Protein AF-A0AAJ6T5H9-F1 (afdb_monomer_lite)

Foldseek 3Di:
DDDPPPPPDDPDPPQQAAAQEEQCVPPPVVCVVVSVVVQVVVVVVCVVVVHDHHYHHYHDLCVLPDDPDPPPADQPQQDDDWDDDPRDTHSHVVVVSVVSVCVVCVVVVNNVDDDDDPDDAAACDDDDPCNHVVNHDPDDDPD

Structure (mmCIF, N/CA/C/O backbone):
data_AF-A0AAJ6T5H9-F1
#
_entry.id   AF-A0AAJ6T5H9-F1
#
loop_
_atom_site.group_PDB
_atom_site.id
_atom_site.type_symbol
_atom_site.label_atom_id
_atom_site.label_alt_id
_atom_site.label_comp_id
_atom_site.label_asym_id
_atom_site.label_entity_id
_atom_site.label_seq_id
_atom_site.pdbx_PDB_ins_code
_atom_site.Cartn_x
_atom_site.Cartn_y
_atom_site.Cartn_z
_atom_site.occupancy
_atom_site.B_iso_or_equiv
_atom_site.auth_seq_id
_atom_site.auth_comp_id
_atom_site.auth_asym_id
_atom_site.auth_atom_id
_atom_site.pdbx_PDB_model_num
ATOM 1 N N . MET A 1 1 ? -13.089 29.901 24.666 1.00 33.22 1 MET A N 1
ATOM 2 C CA . MET A 1 1 ? -13.046 30.346 23.256 1.00 33.22 1 MET A CA 1
ATOM 3 C C . MET A 1 1 ? -12.923 29.089 22.400 1.00 33.22 1 MET A C 1
ATOM 5 O O . MET A 1 1 ? -11.849 28.514 22.325 1.00 33.22 1 MET A O 1
ATOM 9 N N . GLY A 1 2 ? -14.057 28.545 21.948 1.00 36.97 2 GLY A N 1
ATOM 10 C CA . GLY A 1 2 ? -14.129 27.210 21.343 1.00 36.97 2 GLY A CA 1
ATOM 11 C C . GLY A 1 2 ? -13.710 27.229 19.876 1.00 36.97 2 GLY A C 1
ATOM 12 O O . GLY A 1 2 ? -14.267 27.996 19.092 1.00 36.97 2 GLY A O 1
ATOM 13 N N . GLN A 1 3 ? -12.742 26.391 19.505 1.00 36.59 3 GLN A N 1
ATOM 14 C CA . GLN A 1 3 ? -12.395 26.175 18.105 1.00 36.59 3 GLN A CA 1
ATOM 15 C C . GLN A 1 3 ? -13.557 25.465 17.408 1.00 36.59 3 GLN A C 1
ATOM 17 O O . GLN A 1 3 ? -13.854 24.302 17.682 1.00 36.59 3 GLN A O 1
ATOM 22 N N . LYS A 1 4 ? -14.222 26.173 16.494 1.00 38.84 4 LYS A N 1
ATOM 23 C CA . LYS A 1 4 ? -15.115 25.548 15.525 1.00 38.84 4 LYS A CA 1
ATOM 24 C C . LYS A 1 4 ? -14.236 24.769 14.548 1.00 38.84 4 LYS A C 1
ATOM 26 O O . LYS A 1 4 ? -13.641 25.361 13.653 1.00 38.84 4 LYS A O 1
ATOM 31 N N . LYS A 1 5 ? -14.116 23.454 14.749 1.00 42.56 5 LYS A N 1
ATOM 32 C CA . LYS A 1 5 ? -13.585 22.555 13.720 1.00 42.56 5 LYS A CA 1
ATOM 33 C C . LYS A 1 5 ? -14.547 22.624 12.537 1.00 42.56 5 LYS A C 1
ATOM 35 O O . LYS A 1 5 ? -15.715 22.266 12.668 1.00 42.56 5 LYS A O 1
ATOM 40 N N . CYS A 1 6 ? -14.074 23.165 11.421 1.00 33.84 6 CYS A N 1
ATOM 41 C CA . CYS A 1 6 ? -14.820 23.170 10.175 1.00 33.84 6 CYS A CA 1
ATOM 42 C C . CYS A 1 6 ? -14.812 21.729 9.650 1.00 33.84 6 CYS A C 1
ATOM 44 O O . CYS A 1 6 ? -13.820 21.280 9.084 1.00 33.84 6 CYS A O 1
ATOM 46 N N . PHE A 1 7 ? -15.872 20.968 9.921 1.00 40.22 7 PHE A N 1
ATOM 47 C CA . PHE A 1 7 ? -16.083 19.687 9.258 1.00 40.22 7 PHE A CA 1
ATOM 48 C C . PHE A 1 7 ? -16.602 19.997 7.854 1.00 40.22 7 PHE A C 1
ATOM 50 O O . PHE A 1 7 ? -17.757 20.390 7.697 1.00 40.22 7 PHE A O 1
ATOM 57 N N . MET A 1 8 ? -15.751 19.865 6.834 1.00 44.19 8 MET A N 1
ATOM 58 C CA . MET A 1 8 ? -16.256 19.754 5.467 1.00 44.19 8 MET A CA 1
ATOM 59 C C . MET A 1 8 ? -16.955 18.401 5.354 1.00 44.19 8 MET A C 1
ATOM 61 O O . MET A 1 8 ? -16.313 17.354 5.316 1.00 44.19 8 MET A O 1
ATOM 65 N N . VAL A 1 9 ? -18.285 18.425 5.364 1.00 48.22 9 VAL A N 1
ATOM 66 C CA . VAL A 1 9 ? -19.105 17.250 5.078 1.00 48.22 9 VAL A CA 1
ATOM 67 C C . VAL A 1 9 ? -19.203 17.147 3.561 1.00 48.22 9 VAL A C 1
ATOM 69 O O . VAL A 1 9 ? -20.009 17.835 2.939 1.00 48.22 9 VAL A O 1
ATOM 72 N N . TYR A 1 10 ? -18.357 16.318 2.952 1.00 52.84 10 TYR A N 1
ATOM 73 C CA . TYR A 1 10 ? -18.530 15.949 1.552 1.00 52.84 10 TYR A CA 1
ATOM 74 C C . TYR A 1 10 ? -19.767 15.055 1.444 1.00 52.84 10 TYR A C 1
ATOM 76 O O . TYR A 1 10 ? -19.807 13.945 1.973 1.00 52.84 10 TYR A O 1
ATOM 84 N N . THR A 1 11 ? -20.810 15.544 0.781 1.00 52.16 11 THR A N 1
ATOM 85 C CA . THR A 1 11 ? -21.988 14.741 0.459 1.00 52.16 11 THR A CA 1
ATOM 86 C C . THR A 1 11 ? -21.641 13.749 -0.650 1.00 52.16 11 THR A C 1
ATOM 88 O O . THR A 1 11 ? -21.481 14.133 -1.805 1.00 52.16 11 THR A O 1
ATOM 91 N N . SER A 1 12 ? -21.543 12.471 -0.277 1.00 49.03 12 SER A N 1
ATOM 92 C CA . SER A 1 12 ? -21.880 11.301 -1.103 1.00 49.03 12 SER A CA 1
ATOM 93 C C . SER A 1 12 ? -21.297 11.245 -2.528 1.00 49.03 12 SER A C 1
ATOM 95 O O . SER A 1 12 ? -21.989 10.861 -3.471 1.00 49.03 12 SER A O 1
ATOM 97 N N . HIS A 1 13 ? -20.009 11.525 -2.693 1.00 58.19 13 HIS A N 1
ATOM 98 C CA . HIS A 1 13 ? -19.247 10.770 -3.692 1.00 58.19 13 HIS A CA 1
ATOM 99 C C . HIS A 1 13 ? -18.678 9.562 -2.943 1.00 58.19 13 HIS A C 1
ATOM 101 O O . HIS A 1 13 ? -18.248 9.719 -1.801 1.00 58.19 13 HIS A O 1
ATOM 107 N N . GLN A 1 14 ? -18.800 8.355 -3.502 1.00 72.06 14 GLN A N 1
ATOM 108 C CA . GLN A 1 14 ? -18.416 7.100 -2.844 1.00 72.06 14 GLN A CA 1
ATOM 109 C C . GLN A 1 14 ? -16.949 7.159 -2.394 1.00 72.06 14 GLN A C 1
ATOM 111 O O . GLN A 1 14 ? -16.040 6.919 -3.184 1.00 72.06 14 GLN A O 1
ATOM 116 N N . LEU A 1 15 ? -16.718 7.505 -1.127 1.00 76.38 15 LEU A N 1
ATOM 117 C CA . LEU A 1 15 ? -15.386 7.500 -0.536 1.00 76.38 15 LEU A CA 1
ATOM 118 C C . LEU A 1 15 ? -14.875 6.057 -0.521 1.00 76.38 15 LEU A C 1
ATOM 120 O O . LEU A 1 15 ? -15.533 5.178 0.037 1.00 76.38 15 LEU A O 1
ATOM 124 N N . ARG A 1 16 ? -13.719 5.824 -1.150 1.00 85.25 16 ARG A N 1
ATOM 125 C CA . ARG A 1 16 ? -13.111 4.491 -1.275 1.00 85.25 16 ARG A CA 1
ATOM 126 C C . ARG A 1 16 ? -12.113 4.197 -0.157 1.00 85.25 16 ARG A C 1
ATOM 128 O O . ARG A 1 16 ? -12.138 3.103 0.390 1.00 85.25 16 ARG A O 1
ATOM 135 N N . CYS A 1 17 ? -11.288 5.172 0.201 1.00 88.81 17 CYS A N 1
ATOM 136 C CA . CYS A 1 17 ? -10.350 5.119 1.318 1.00 88.81 17 CYS A CA 1
ATOM 137 C C . CYS A 1 17 ? -10.102 6.538 1.849 1.00 88.81 17 CYS A C 1
ATOM 139 O O . CYS A 1 17 ? -10.444 7.530 1.201 1.00 88.81 17 CYS A O 1
ATOM 141 N N . ILE A 1 18 ? -9.550 6.623 3.056 1.00 90.25 18 ILE A N 1
ATOM 142 C CA . ILE A 1 18 ? -8.956 7.837 3.609 1.00 90.25 18 ILE A CA 1
ATOM 143 C C . ILE A 1 18 ? -7.485 7.536 3.865 1.00 90.25 18 ILE A C 1
ATOM 145 O O . ILE A 1 18 ? -7.172 6.705 4.720 1.00 90.25 18 ILE A O 1
ATOM 149 N N . ASP A 1 19 ? -6.606 8.247 3.171 1.00 91.00 19 ASP A N 1
ATOM 150 C CA . ASP A 1 19 ? -5.166 8.093 3.333 1.00 91.00 19 ASP A CA 1
ATOM 151 C C . ASP A 1 19 ? -4.625 9.127 4.325 1.00 91.00 19 ASP A C 1
ATOM 153 O O . ASP A 1 19 ? -4.886 10.330 4.234 1.00 91.00 19 ASP A O 1
ATOM 157 N N . VAL A 1 20 ? -3.911 8.642 5.339 1.00 91.56 20 VAL A N 1
ATOM 158 C CA . VAL A 1 20 ? -3.388 9.449 6.443 1.00 91.56 20 VAL A CA 1
ATOM 159 C C . VAL A 1 20 ? -1.931 9.777 6.180 1.00 91.56 20 VAL A C 1
ATOM 161 O O . VAL A 1 20 ? -1.018 9.161 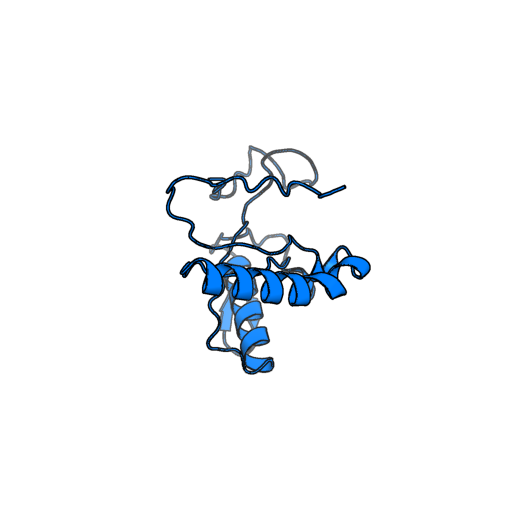6.724 1.00 91.56 20 VAL A O 1
ATOM 164 N N . GLY A 1 21 ? -1.739 10.813 5.373 1.00 86.19 21 GLY A N 1
ATOM 165 C CA . GLY A 1 21 ? -0.421 11.270 4.967 1.00 86.19 21 GLY A CA 1
ATOM 166 C C . GLY A 1 21 ? 0.068 10.602 3.687 1.00 86.19 21 GLY A C 1
ATOM 167 O O . GLY A 1 21 ? -0.438 9.559 3.277 1.00 86.19 21 GLY A O 1
ATOM 168 N N . ASP A 1 22 ? 1.060 11.246 3.085 1.00 86.00 22 ASP A N 1
ATOM 169 C CA . ASP A 1 22 ? 1.616 10.886 1.792 1.00 86.00 22 ASP A CA 1
ATOM 170 C C . ASP A 1 22 ? 3.143 10.879 1.885 1.00 86.00 22 ASP A C 1
ATOM 172 O O . ASP A 1 22 ? 3.738 11.840 2.373 1.00 86.00 22 ASP A O 1
ATOM 176 N N . GLU A 1 23 ? 3.740 9.729 1.573 1.00 82.19 23 GLU A N 1
ATOM 177 C CA . GLU A 1 23 ? 5.184 9.430 1.615 1.00 82.19 23 GLU A CA 1
ATOM 178 C C . GLU A 1 23 ? 5.948 9.802 2.905 1.00 82.19 23 GLU A C 1
ATOM 180 O O . GLU A 1 23 ? 7.183 9.769 2.964 1.00 82.19 23 GLU A O 1
ATOM 185 N N . ASN A 1 24 ? 5.232 10.100 3.991 1.00 76.94 24 ASN A N 1
ATOM 186 C CA . ASN A 1 24 ? 5.824 10.626 5.221 1.00 76.94 24 ASN A CA 1
ATOM 187 C C . ASN A 1 24 ? 6.847 9.670 5.843 1.00 76.94 24 ASN A C 1
ATOM 189 O O 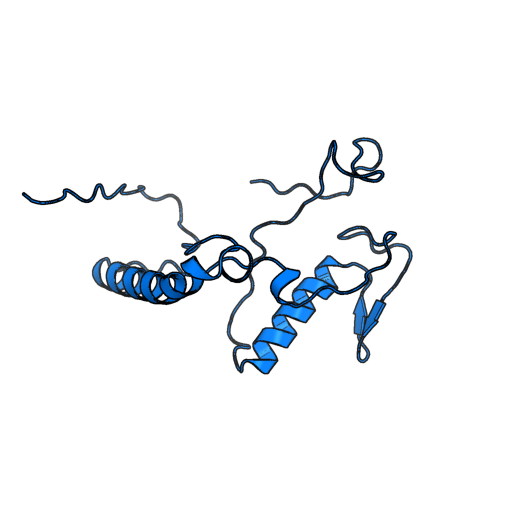. ASN A 1 24 ? 7.880 10.130 6.329 1.00 76.94 24 ASN A O 1
ATOM 193 N N . ILE A 1 25 ? 6.583 8.356 5.757 1.00 69.88 25 ILE A N 1
ATOM 194 C CA . ILE A 1 25 ? 7.336 7.286 6.432 1.00 69.88 25 ILE A CA 1
ATOM 195 C C . ILE A 1 25 ? 8.835 7.318 6.101 1.00 69.88 25 ILE A C 1
ATOM 197 O O . ILE A 1 25 ? 9.652 6.984 6.962 1.00 69.88 25 ILE A O 1
ATOM 201 N N . LEU A 1 26 ? 9.218 7.799 4.917 1.00 64.44 26 LEU A N 1
ATOM 202 C CA . LEU A 1 26 ? 10.622 7.988 4.552 1.00 64.44 26 LEU A CA 1
ATOM 203 C C . LEU A 1 26 ? 11.038 9.449 4.410 1.00 64.44 26 LEU A C 1
ATOM 205 O O . LEU A 1 26 ? 12.155 9.795 4.791 1.00 64.44 26 LEU A O 1
ATOM 209 N N . ALA A 1 27 ? 10.173 10.299 3.853 1.00 60.12 27 ALA A N 1
ATOM 210 C CA . ALA A 1 27 ? 10.548 11.660 3.486 1.00 60.12 27 ALA A CA 1
ATOM 211 C C . ALA A 1 27 ? 10.672 12.595 4.701 1.00 60.12 27 ALA A C 1
ATOM 213 O O . ALA A 1 27 ? 11.433 13.563 4.664 1.00 60.12 27 ALA A O 1
ATOM 214 N N . ASN A 1 28 ? 9.947 12.320 5.795 1.00 63.97 28 ASN A N 1
ATOM 215 C CA . ASN A 1 28 ? 9.961 13.162 6.986 1.00 63.97 28 ASN A CA 1
ATOM 216 C C . ASN A 1 28 ? 9.761 12.352 8.274 1.00 63.97 28 ASN A C 1
ATOM 218 O O . ASN A 1 28 ? 8.660 12.242 8.818 1.00 63.97 28 ASN A O 1
ATOM 222 N N . THR A 1 29 ? 10.871 11.865 8.829 1.00 67.62 29 THR A N 1
ATOM 223 C CA . THR A 1 29 ? 10.884 11.051 10.055 1.00 67.62 29 THR A CA 1
ATOM 224 C C . THR A 1 29 ? 10.246 11.732 11.268 1.00 67.62 29 THR A C 1
ATOM 226 O O . THR A 1 29 ? 9.765 11.042 12.169 1.00 67.62 29 THR A O 1
ATOM 229 N N . ALA A 1 30 ? 10.170 13.069 11.296 1.00 78.00 30 ALA A N 1
ATOM 230 C CA . ALA A 1 30 ? 9.518 13.806 12.375 1.00 78.00 30 ALA A CA 1
ATOM 231 C C . ALA A 1 30 ? 7.985 13.670 12.353 1.00 78.00 30 ALA A C 1
ATOM 233 O O . ALA A 1 30 ? 7.353 13.802 13.406 1.00 78.00 30 ALA A O 1
ATOM 234 N N . LEU A 1 31 ? 7.389 13.394 11.185 1.00 78.69 31 LEU A N 1
ATOM 235 C CA . LEU A 1 31 ? 5.944 13.211 11.026 1.00 78.69 31 LEU A CA 1
ATOM 236 C C . LEU A 1 31 ? 5.487 11.762 11.246 1.00 78.69 31 LEU A C 1
ATOM 238 O O . LEU A 1 31 ? 4.331 11.542 11.607 1.00 78.69 31 LEU A O 1
ATOM 242 N N . ASN A 1 32 ? 6.391 10.786 11.127 1.00 79.69 32 ASN A N 1
ATOM 243 C CA . ASN A 1 32 ? 6.08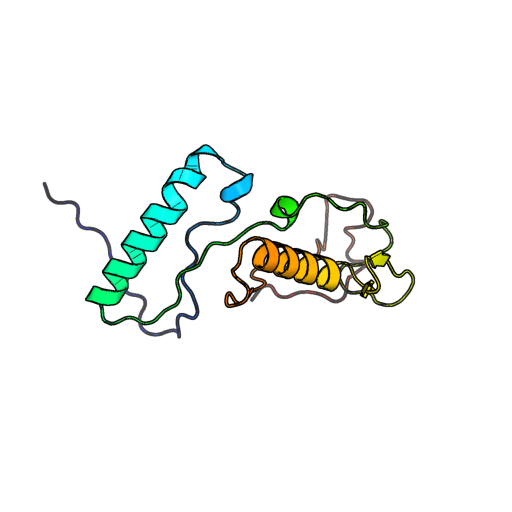5 9.353 11.260 1.00 79.69 32 ASN A CA 1
ATOM 244 C C . ASN A 1 32 ? 5.398 8.998 12.575 1.00 79.69 32 ASN A C 1
ATOM 246 O O . ASN A 1 32 ? 4.468 8.194 12.604 1.00 79.69 32 ASN A O 1
ATOM 250 N N . GLN A 1 33 ? 5.822 9.641 13.664 1.00 86.62 33 GLN A N 1
ATOM 251 C CA . GLN A 1 33 ? 5.247 9.423 14.991 1.00 86.62 33 GLN A CA 1
ATOM 252 C C . GLN A 1 33 ? 3.759 9.803 15.081 1.00 86.62 33 GLN A C 1
ATOM 254 O O . GLN A 1 33 ? 3.081 9.375 16.012 1.00 86.62 33 GLN A O 1
ATOM 259 N N . TYR A 1 34 ? 3.243 10.601 14.139 1.00 90.06 34 TYR A N 1
ATOM 260 C CA . TYR A 1 34 ? 1.861 11.082 14.145 1.00 90.06 34 TYR A CA 1
ATOM 261 C C . TYR A 1 34 ? 0.922 10.278 13.244 1.00 90.06 34 TYR A C 1
ATOM 263 O O . TYR A 1 34 ? -0.287 10.342 13.462 1.00 90.06 34 TYR A O 1
ATOM 271 N N . VAL A 1 35 ? 1.441 9.500 12.286 1.00 90.38 35 VAL A N 1
ATOM 272 C CA . VAL A 1 35 ? 0.615 8.746 11.325 1.00 90.38 35 VAL A CA 1
ATOM 273 C C . VAL A 1 35 ? -0.285 7.746 12.053 1.00 90.38 35 VAL A C 1
ATOM 275 O O . VAL A 1 35 ? -1.509 7.830 11.956 1.00 90.38 35 VAL A O 1
ATOM 278 N N . LEU A 1 36 ? 0.293 6.862 12.872 1.00 91.50 36 LEU A N 1
ATOM 279 C CA . LEU A 1 36 ? -0.480 5.850 13.598 1.00 91.50 36 LEU A CA 1
ATOM 280 C C . LEU A 1 36 ? -1.503 6.465 14.582 1.00 91.50 36 LEU A C 1
ATOM 282 O O . LEU A 1 36 ? -2.673 6.074 14.530 1.00 91.50 36 LEU A O 1
ATOM 286 N N . PRO A 1 37 ? -1.148 7.452 15.435 1.00 94.44 37 PRO A N 1
ATOM 287 C CA . PRO A 1 37 ? -2.136 8.148 16.260 1.00 94.44 37 PRO A CA 1
ATOM 288 C C . PRO A 1 37 ? -3.272 8.797 15.457 1.00 94.44 37 PRO A C 1
ATOM 290 O O . PRO A 1 37 ? -4.428 8.743 15.882 1.00 94.44 37 PRO A O 1
ATOM 293 N N . ALA A 1 38 ? -2.973 9.386 14.295 1.00 93.62 38 ALA A N 1
ATOM 294 C CA . ALA A 1 38 ? -3.982 9.996 13.435 1.00 93.62 38 ALA A CA 1
ATOM 295 C C . ALA A 1 38 ? -4.926 8.949 12.819 1.00 93.62 38 ALA A C 1
ATOM 297 O O . ALA A 1 38 ? -6.143 9.143 12.850 1.00 93.62 38 ALA A O 1
ATOM 298 N N . MET A 1 39 ? -4.400 7.812 12.346 1.00 94.75 39 MET A N 1
ATOM 299 C CA . MET A 1 39 ? -5.208 6.691 11.845 1.00 94.75 39 MET A CA 1
ATOM 300 C C . MET A 1 39 ? -6.151 6.142 12.923 1.00 94.75 39 MET A C 1
ATOM 302 O O . MET A 1 39 ? -7.336 5.928 12.662 1.00 94.75 39 MET A O 1
ATOM 306 N N . ILE A 1 40 ? -5.657 5.965 14.155 1.00 95.25 40 ILE A N 1
ATOM 307 C CA . ILE A 1 40 ? -6.477 5.528 15.295 1.00 95.25 40 ILE A CA 1
ATOM 308 C C . ILE A 1 40 ? -7.588 6.547 15.572 1.00 95.25 40 ILE A C 1
ATOM 310 O O . ILE A 1 40 ? -8.756 6.173 15.670 1.00 95.25 40 ILE A O 1
ATOM 314 N N . GLY A 1 41 ? -7.248 7.838 15.646 1.00 95.81 41 GLY A N 1
ATOM 315 C CA . GLY A 1 41 ? -8.223 8.902 15.887 1.00 95.81 41 GLY A CA 1
ATOM 316 C C . GLY A 1 41 ? -9.324 8.961 14.823 1.00 95.81 41 GLY A C 1
ATOM 317 O O . GLY A 1 41 ? -10.499 9.119 15.158 1.00 95.81 41 GLY A O 1
ATOM 318 N N . LEU A 1 42 ? -8.964 8.775 13.549 1.00 93.81 42 LEU A N 1
ATOM 319 C CA . LEU A 1 42 ? -9.926 8.693 12.450 1.00 93.81 42 LEU A CA 1
ATOM 320 C C . LEU A 1 42 ? -10.827 7.467 12.572 1.00 93.81 42 LEU A C 1
ATOM 322 O O . LEU A 1 42 ? -12.039 7.597 12.417 1.00 93.81 42 LEU A O 1
ATOM 326 N N . ARG A 1 43 ? -10.274 6.301 12.919 1.00 93.38 43 ARG A N 1
ATOM 327 C CA . ARG A 1 43 ? -11.061 5.075 13.086 1.00 93.38 43 ARG A CA 1
ATOM 328 C C . ARG A 1 43 ? -12.085 5.191 14.217 1.00 93.38 43 ARG A C 1
ATOM 330 O O . ARG A 1 43 ? -13.214 4.731 14.067 1.00 93.38 43 ARG A O 1
ATOM 337 N N . GLU A 1 44 ? -11.738 5.847 15.322 1.00 95.00 44 GLU A N 1
ATOM 338 C CA . GLU A 1 44 ? -12.687 6.118 16.413 1.00 95.00 44 GLU A CA 1
ATOM 339 C C . GLU A 1 44 ? -13.784 7.117 16.005 1.00 95.00 44 GLU A C 1
ATOM 341 O O . GLU A 1 44 ? -14.966 6.930 16.318 1.00 95.00 44 GLU A O 1
ATOM 346 N N . ALA A 1 45 ? -13.425 8.151 15.239 1.00 92.38 45 ALA A N 1
ATOM 347 C CA . ALA A 1 45 ? -14.400 9.091 14.693 1.00 92.38 45 ALA A CA 1
ATOM 348 C C . ALA A 1 45 ? -15.364 8.409 13.704 1.00 92.38 45 ALA A C 1
ATOM 350 O O . ALA A 1 45 ? -16.574 8.622 13.777 1.00 92.38 45 ALA A O 1
ATOM 351 N N . GLN A 1 46 ? -14.852 7.541 12.826 1.00 92.38 46 GLN A N 1
ATOM 352 C CA . GLN A 1 46 ? -15.649 6.760 11.878 1.00 92.38 46 GLN A CA 1
ATOM 353 C C . GLN A 1 46 ? -16.618 5.808 12.579 1.00 92.38 46 GLN A C 1
ATOM 355 O O . GLN A 1 46 ? -17.789 5.764 12.204 1.00 92.38 46 GLN A O 1
ATOM 360 N N . LYS A 1 47 ? -16.174 5.110 13.636 1.00 92.94 47 LYS A N 1
ATOM 361 C CA . LYS A 1 47 ? -17.055 4.281 14.477 1.00 92.94 47 LYS A CA 1
ATOM 362 C C . LYS A 1 47 ? -18.213 5.098 15.047 1.00 92.94 47 LYS A C 1
ATOM 364 O O . LYS A 1 47 ? -19.358 4.664 14.982 1.00 92.94 47 LYS A O 1
ATOM 369 N N . THR A 1 48 ? -17.928 6.300 15.553 1.00 93.56 48 THR A N 1
ATOM 370 C CA . THR A 1 48 ? -18.951 7.205 16.109 1.00 93.56 48 THR A CA 1
ATOM 371 C C . THR A 1 48 ? -19.930 7.694 15.038 1.00 93.56 48 THR A C 1
ATOM 373 O O . THR A 1 48 ? -21.118 7.854 15.306 1.00 93.56 48 THR A O 1
ATOM 376 N N . ALA A 1 49 ? -19.444 7.912 13.816 1.00 90.00 49 ALA A N 1
ATOM 377 C CA . ALA A 1 49 ? -20.244 8.358 12.679 1.00 90.00 49 ALA A CA 1
ATOM 378 C C . ALA A 1 49 ? -20.931 7.214 11.906 1.00 90.00 49 ALA A C 1
ATOM 380 O O . ALA A 1 49 ? -21.628 7.490 10.931 1.00 90.00 49 ALA A O 1
ATOM 381 N N . ASN A 1 50 ? -20.740 5.952 12.314 1.00 91.06 50 ASN A N 1
ATOM 382 C CA . ASN A 1 50 ? -21.184 4.761 11.583 1.00 91.06 50 ASN A CA 1
ATOM 383 C C . ASN A 1 50 ? -20.712 4.745 10.110 1.00 91.06 50 ASN A C 1
ATOM 385 O O . ASN A 1 50 ? -21.471 4.427 9.195 1.00 91.06 50 ASN A O 1
ATOM 389 N N . LEU A 1 51 ? -19.452 5.129 9.883 1.00 88.75 51 LEU A N 1
ATOM 390 C CA . LEU A 1 51 ? -18.797 5.109 8.576 1.00 88.75 51 LEU A CA 1
ATOM 391 C C . LEU A 1 51 ? -17.868 3.898 8.474 1.00 88.75 51 LEU A C 1
ATOM 393 O O . LEU A 1 51 ? -17.097 3.621 9.389 1.00 88.75 51 LEU A O 1
ATOM 397 N N . SER A 1 52 ? -17.902 3.21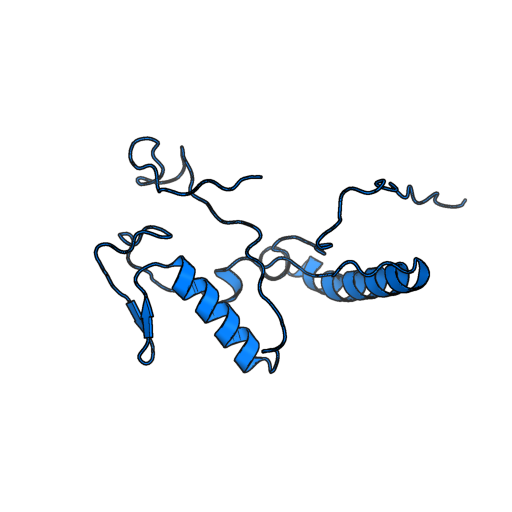2 7.334 1.00 88.00 52 SER A N 1
ATOM 398 C CA . SER A 1 52 ? -17.103 2.008 7.067 1.00 88.00 52 SER A CA 1
ATOM 399 C C . SER A 1 52 ? -15.980 2.233 6.050 1.00 88.00 52 SER A C 1
ATOM 401 O O . SER A 1 52 ? -15.500 1.274 5.452 1.00 88.00 52 SER A O 1
ATOM 403 N N . VAL A 1 53 ? -15.588 3.486 5.805 1.00 90.12 53 VAL A N 1
ATOM 404 C CA . VAL A 1 53 ? -14.539 3.814 4.827 1.00 90.12 53 VAL A CA 1
ATOM 405 C C . VAL A 1 53 ? -13.174 3.356 5.365 1.00 90.12 53 VAL A C 1
ATOM 407 O O . VAL A 1 53 ? -12.804 3.778 6.463 1.00 90.12 53 VAL A O 1
ATOM 410 N N . PRO A 1 54 ? -12.413 2.525 4.631 1.00 91.88 54 PRO A N 1
ATOM 411 C CA . PRO A 1 54 ? -11.062 2.120 5.015 1.00 91.88 54 PRO A CA 1
ATOM 412 C C . PRO A 1 54 ? -10.139 3.312 5.292 1.00 91.88 54 PRO A C 1
ATOM 414 O O . PRO A 1 54 ? -10.221 4.338 4.617 1.00 91.88 54 PRO A O 1
ATOM 417 N N . VAL A 1 55 ? -9.246 3.161 6.271 1.00 93.25 55 VAL A N 1
ATOM 418 C CA . VAL A 1 55 ? -8.195 4.138 6.598 1.00 93.25 55 VAL A CA 1
ATOM 419 C C . VAL A 1 55 ? -6.845 3.487 6.337 1.00 93.25 55 VAL A C 1
ATOM 421 O O . VAL A 1 55 ? -6.581 2.418 6.889 1.00 93.25 55 VAL A O 1
ATOM 424 N N . SER A 1 56 ? -6.011 4.131 5.525 1.00 93.19 56 SER A N 1
ATOM 425 C CA . SER A 1 56 ? -4.678 3.651 5.145 1.00 93.19 56 SER A CA 1
ATOM 426 C C . SER A 1 56 ? -3.633 4.770 5.256 1.00 93.19 56 SER A C 1
ATOM 428 O O . SER A 1 56 ? -3.928 5.861 5.744 1.00 93.19 56 SER A O 1
ATOM 430 N N . THR A 1 57 ? -2.399 4.494 4.846 1.00 91.75 57 THR A N 1
ATOM 431 C CA . THR A 1 57 ? -1.327 5.475 4.625 1.00 91.75 57 THR A CA 1
ATOM 432 C C . THR A 1 57 ? -0.648 5.155 3.300 1.00 91.75 57 THR A C 1
ATOM 434 O O . THR A 1 57 ? -0.527 3.982 2.945 1.00 91.75 57 THR A O 1
ATOM 437 N N . VAL A 1 58 ? -0.172 6.178 2.593 1.00 89.69 58 VAL A N 1
ATOM 438 C CA . VAL A 1 58 ? 0.602 5.995 1.358 1.00 89.69 58 VAL A CA 1
ATOM 439 C C . VAL A 1 58 ? 2.087 5.886 1.696 1.00 89.69 58 VAL A C 1
ATOM 441 O O . VAL A 1 58 ? 2.590 6.560 2.601 1.00 89.69 58 VAL A O 1
ATOM 444 N N . MET A 1 59 ? 2.783 4.994 0.993 1.00 86.94 59 MET A N 1
ATOM 445 C CA . MET A 1 59 ? 4.221 4.778 1.122 1.00 86.94 59 MET A CA 1
ATOM 446 C C . MET A 1 59 ? 4.874 4.841 -0.252 1.00 86.94 59 MET A C 1
ATOM 448 O O . MET A 1 59 ? 4.389 4.221 -1.194 1.00 86.94 59 MET A O 1
ATOM 452 N N . HIS A 1 60 ? 6.011 5.529 -0.334 1.00 85.81 60 HIS A N 1
ATOM 453 C CA . HIS A 1 60 ? 6.844 5.515 -1.530 1.00 85.81 60 HIS A CA 1
ATOM 454 C C . HIS A 1 60 ? 7.584 4.174 -1.657 1.00 85.81 60 HIS A C 1
ATOM 456 O O . HIS A 1 60 ? 8.041 3.611 -0.656 1.00 85.81 60 HIS A O 1
ATOM 462 N N . SER A 1 61 ? 7.783 3.696 -2.888 1.00 81.94 61 SER A N 1
ATOM 463 C CA . SER A 1 61 ? 8.452 2.417 -3.179 1.00 81.94 61 SER A CA 1
ATOM 464 C C . SER A 1 61 ? 9.883 2.335 -2.637 1.00 81.94 61 SER A C 1
ATOM 466 O O . SER A 1 61 ? 10.330 1.253 -2.260 1.00 81.94 61 SER A O 1
ATOM 468 N N . ALA A 1 62 ? 10.576 3.470 -2.473 1.00 79.62 62 ALA A N 1
ATOM 469 C CA . ALA A 1 62 ? 11.903 3.514 -1.842 1.00 79.62 62 ALA A CA 1
ATOM 470 C C . ALA A 1 62 ? 11.924 2.957 -0.403 1.00 79.62 62 ALA A C 1
ATOM 472 O O . ALA A 1 62 ? 13.001 2.698 0.135 1.00 79.62 62 ALA A O 1
ATOM 473 N N . PHE A 1 63 ? 10.761 2.759 0.231 1.00 77.56 63 PHE A N 1
ATOM 474 C CA . PHE A 1 63 ? 10.650 2.126 1.549 1.00 77.56 63 PHE A CA 1
ATOM 475 C C . PHE A 1 63 ? 11.145 0.682 1.525 1.00 77.56 63 PHE A C 1
ATOM 477 O O . PHE A 1 63 ? 11.694 0.196 2.511 1.00 77.56 63 PHE A O 1
ATOM 484 N N . LEU A 1 64 ? 11.009 0.021 0.378 1.00 75.25 64 LEU A N 1
ATOM 485 C CA . LEU A 1 64 ? 11.383 -1.373 0.172 1.00 75.25 64 LEU A CA 1
ATOM 486 C C . LEU A 1 64 ? 12.865 -1.547 -0.198 1.00 75.25 64 LEU A C 1
ATOM 488 O O . LEU A 1 64 ? 13.277 -2.655 -0.525 1.00 75.25 64 LEU A O 1
ATOM 492 N N . SER A 1 65 ? 13.674 -0.484 -0.065 1.00 67.44 65 SER A N 1
ATOM 493 C CA . SER A 1 65 ? 15.051 -0.360 -0.565 1.00 67.44 65 SER A CA 1
ATOM 494 C C . SER A 1 65 ? 15.137 -0.108 -2.074 1.00 67.44 65 SER A C 1
ATOM 496 O O . SER A 1 65 ? 14.216 -0.381 -2.838 1.00 67.44 65 SER A O 1
ATOM 498 N N . TYR A 1 66 ? 16.275 0.439 -2.504 1.00 63.66 66 TYR A N 1
ATOM 499 C CA . TYR A 1 66 ? 16.610 0.577 -3.917 1.00 63.66 66 TYR A CA 1
ATOM 500 C C . TYR A 1 66 ? 17.096 -0.762 -4.468 1.00 63.66 66 TYR A C 1
ATOM 502 O O . TYR A 1 66 ? 17.980 -1.397 -3.889 1.00 63.66 66 TYR A O 1
ATOM 510 N N . SER A 1 67 ? 16.538 -1.156 -5.603 1.00 60.59 67 SER A N 1
ATOM 511 C CA . SER A 1 67 ? 17.037 -2.235 -6.448 1.00 60.59 67 SER A CA 1
ATOM 512 C C . SER A 1 67 ? 17.614 -1.630 -7.724 1.00 60.59 67 SER A C 1
ATOM 514 O O . SER A 1 67 ? 16.935 -0.831 -8.374 1.00 60.59 67 SER A O 1
ATOM 516 N N . ASP A 1 68 ? 18.834 -2.024 -8.093 1.00 59.78 68 ASP A N 1
ATOM 517 C CA . ASP A 1 68 ? 19.451 -1.656 -9.370 1.00 59.78 68 ASP A CA 1
ATOM 518 C C . ASP A 1 68 ? 18.729 -2.389 -10.508 1.00 59.78 68 ASP A C 1
ATOM 520 O O . ASP A 1 68 ? 19.132 -3.469 -10.942 1.00 59.78 68 ASP A O 1
ATOM 524 N N . PHE A 1 69 ? 17.623 -1.814 -10.976 1.00 60.53 69 PHE A N 1
ATOM 525 C CA . PHE A 1 69 ? 16.992 -2.253 -12.212 1.00 60.53 69 PHE A CA 1
ATOM 526 C C . PHE A 1 69 ? 17.744 -1.656 -13.406 1.00 60.53 69 PHE A C 1
ATOM 528 O O . PHE A 1 69 ? 18.059 -0.460 -13.394 1.00 60.53 69 PHE A O 1
ATOM 535 N N . PRO A 1 70 ? 18.040 -2.457 -14.444 1.00 60.22 70 PRO A N 1
ATOM 536 C CA . PRO A 1 70 ? 18.640 -1.943 -15.665 1.00 60.22 70 PRO A CA 1
ATOM 537 C C . PRO A 1 70 ? 17.796 -0.802 -16.254 1.00 60.22 70 PRO A C 1
ATOM 539 O O . PRO A 1 70 ? 16.572 -0.892 -16.326 1.00 60.22 70 PRO A O 1
ATOM 542 N N . LEU A 1 71 ? 18.459 0.286 -16.663 1.00 58.22 71 LEU A N 1
ATOM 543 C CA . LEU A 1 71 ? 17.821 1.530 -17.128 1.00 58.22 71 LEU A CA 1
ATOM 544 C C . LEU A 1 71 ? 16.951 1.338 -18.390 1.00 58.22 71 LEU A C 1
ATOM 546 O O . LEU A 1 71 ? 16.183 2.223 -18.755 1.00 58.22 71 LEU A O 1
ATOM 550 N N . ASP A 1 72 ? 17.107 0.210 -19.082 1.00 56.56 72 ASP A N 1
ATOM 551 C CA . ASP A 1 72 ? 16.350 -0.195 -20.265 1.00 56.56 72 ASP A CA 1
ATOM 552 C C . ASP A 1 72 ? 15.034 -0.929 -19.949 1.00 56.56 72 ASP A C 1
ATOM 554 O O . ASP A 1 72 ? 14.277 -1.216 -20.879 1.00 56.56 72 ASP A O 1
ATOM 558 N N . HIS A 1 73 ? 14.719 -1.180 -18.672 1.00 57.28 73 HIS A N 1
ATOM 559 C CA . HIS A 1 73 ? 13.385 -1.598 -18.248 1.00 57.28 73 HIS A CA 1
ATOM 560 C C . HIS A 1 73 ? 12.459 -0.387 -18.105 1.00 57.28 73 HIS A C 1
ATOM 562 O O . HIS A 1 73 ? 12.557 0.398 -17.162 1.00 57.28 73 HIS A O 1
ATOM 568 N N . ASP A 1 74 ? 11.531 -0.255 -19.048 1.00 62.84 74 ASP A N 1
ATOM 569 C CA . ASP A 1 74 ? 10.381 0.636 -18.913 1.00 62.84 74 ASP A CA 1
ATOM 570 C C . ASP A 1 74 ? 9.397 0.047 -17.879 1.00 62.84 74 ASP A C 1
ATOM 572 O O . ASP A 1 74 ? 9.353 -1.166 -17.653 1.00 62.84 74 ASP A O 1
ATOM 576 N N . LEU A 1 75 ? 8.636 0.925 -17.219 1.00 65.44 75 LEU A N 1
ATOM 577 C CA . LEU A 1 75 ? 7.795 0.652 -16.050 1.00 65.44 75 LEU A CA 1
ATOM 578 C C . LEU A 1 75 ? 6.927 -0.602 -16.229 1.00 65.44 75 LEU A C 1
ATOM 580 O O . LEU A 1 75 ? 6.713 -1.354 -15.282 1.00 65.44 75 LEU A O 1
ATOM 584 N N . LEU A 1 76 ? 6.461 -0.822 -17.459 1.00 70.19 76 LEU A N 1
ATOM 585 C CA . LEU A 1 76 ? 5.546 -1.891 -17.851 1.00 70.19 76 LEU A CA 1
ATOM 586 C C . LEU A 1 76 ? 5.866 -2.466 -19.256 1.00 70.19 76 LEU A C 1
ATOM 588 O O . LEU A 1 76 ? 5.031 -3.165 -19.833 1.00 70.19 76 LEU A O 1
ATOM 592 N N . ASP A 1 77 ? 7.048 -2.192 -19.835 1.00 66.50 77 ASP A N 1
ATOM 593 C CA . ASP A 1 77 ? 7.462 -2.830 -21.101 1.00 66.50 77 ASP A CA 1
ATOM 594 C C . ASP A 1 77 ? 7.995 -4.236 -20.832 1.00 66.50 77 ASP A C 1
ATOM 596 O O . ASP A 1 77 ? 8.970 -4.426 -20.113 1.00 66.50 77 ASP A O 1
ATOM 600 N N . THR A 1 78 ? 7.369 -5.227 -21.456 1.00 61.03 78 THR A N 1
ATOM 601 C CA . THR A 1 78 ? 7.656 -6.650 -21.260 1.00 61.03 78 THR A CA 1
ATOM 602 C C . THR A 1 78 ? 8.665 -7.204 -22.277 1.00 61.03 78 THR A C 1
ATOM 604 O O . THR A 1 78 ? 8.762 -8.417 -22.455 1.00 61.03 78 THR A O 1
ATOM 607 N N . GLY A 1 79 ? 9.329 -6.344 -23.058 1.00 56.84 79 GLY A N 1
ATOM 608 C CA . GLY A 1 79 ? 9.851 -6.736 -24.368 1.00 56.84 79 GLY A CA 1
ATOM 609 C C . GLY A 1 79 ? 11.306 -7.198 -24.481 1.00 56.84 79 GLY A C 1
ATOM 610 O O . GLY A 1 79 ? 11.646 -7.720 -25.545 1.00 56.84 79 GLY A O 1
ATOM 611 N N . LYS A 1 80 ? 12.201 -6.963 -23.505 1.00 59.81 80 LYS A N 1
ATOM 612 C CA . LYS A 1 80 ? 13.654 -7.040 -23.808 1.00 59.81 80 LYS A CA 1
ATOM 613 C C . LYS A 1 80 ? 14.575 -7.674 -22.773 1.00 59.81 80 LYS A C 1
ATOM 615 O O . LYS A 1 80 ? 15.560 -8.284 -23.183 1.00 59.81 80 LYS A O 1
ATOM 620 N N . VAL A 1 81 ? 14.291 -7.568 -21.482 1.00 61.47 81 VAL A N 1
ATOM 621 C CA . VAL A 1 81 ? 15.149 -8.100 -20.413 1.00 61.47 81 VAL A CA 1
ATOM 622 C C . VAL A 1 81 ? 14.242 -8.640 -19.311 1.00 61.47 81 VAL A C 1
ATOM 624 O O . VAL A 1 81 ? 13.114 -8.177 -19.162 1.00 61.47 81 VAL A O 1
ATOM 627 N N . THR A 1 82 ? 14.695 -9.658 -18.584 1.00 71.31 82 THR A N 1
ATOM 628 C CA . THR A 1 82 ? 13.971 -10.219 -17.439 1.00 71.31 82 THR A CA 1
ATOM 629 C C . THR A 1 82 ? 14.885 -10.265 -16.231 1.00 71.31 82 THR A C 1
ATOM 631 O O . THR A 1 82 ? 16.010 -10.764 -16.338 1.00 71.31 82 THR A O 1
ATOM 634 N N . VAL A 1 83 ? 14.403 -9.80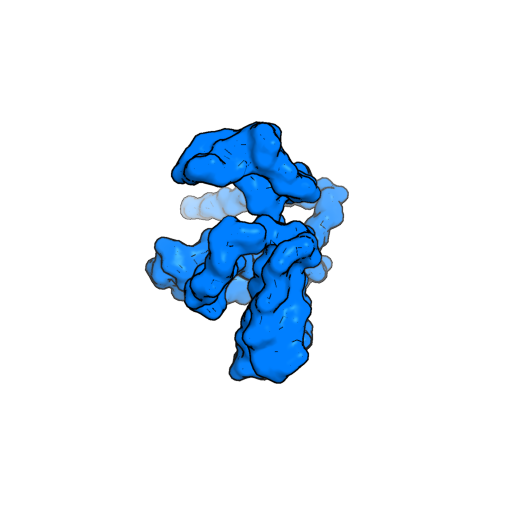6 -15.083 1.00 74.06 83 VAL A N 1
ATOM 635 C CA . VAL A 1 83 ? 15.108 -9.967 -13.809 1.00 74.06 83 VAL A CA 1
ATOM 636 C C . VAL A 1 83 ? 14.625 -11.254 -13.159 1.00 74.06 83 VAL A C 1
ATOM 638 O O . VAL A 1 83 ? 13.423 -11.468 -13.037 1.00 74.06 83 VAL A O 1
ATOM 641 N N . LYS A 1 84 ? 15.559 -12.125 -12.765 1.00 79.12 84 LYS A N 1
ATOM 642 C CA . LYS A 1 84 ? 15.239 -13.348 -12.024 1.00 79.12 84 LYS A CA 1
ATOM 643 C C . LYS A 1 84 ? 15.550 -13.153 -10.555 1.00 79.12 84 LYS A C 1
ATOM 645 O O . LYS A 1 84 ? 16.697 -12.853 -10.228 1.00 79.12 84 LYS A O 1
ATOM 650 N N . ASP A 1 85 ? 14.565 -13.380 -9.698 1.00 76.94 85 ASP A N 1
ATOM 651 C CA . ASP A 1 85 ? 14.743 -13.355 -8.249 1.00 76.94 85 ASP A CA 1
ATOM 652 C C . ASP A 1 85 ? 14.067 -14.566 -7.611 1.00 76.94 85 ASP A C 1
ATOM 654 O O . ASP A 1 85 ? 12.902 -14.840 -7.868 1.00 76.94 85 ASP A O 1
ATOM 658 N N . LEU A 1 86 ? 14.829 -15.337 -6.831 1.00 79.12 86 LEU A N 1
ATOM 659 C CA . LEU A 1 86 ? 14.371 -16.529 -6.096 1.00 79.12 86 LEU A CA 1
ATOM 660 C C . LEU A 1 86 ? 13.516 -17.555 -6.880 1.00 79.12 86 LEU A C 1
ATOM 662 O O . LEU A 1 86 ? 12.866 -18.401 -6.274 1.00 79.12 86 LEU A O 1
ATOM 666 N N . GLY A 1 87 ? 13.591 -17.557 -8.213 1.00 80.25 87 GLY A N 1
ATOM 667 C CA . GLY A 1 87 ? 12.828 -18.460 -9.084 1.00 80.25 87 GLY A CA 1
ATOM 668 C C . GLY A 1 87 ? 11.699 -17.780 -9.861 1.00 80.25 87 GLY A C 1
ATOM 669 O O . GLY A 1 87 ? 11.216 -18.374 -10.822 1.00 80.25 87 GLY A O 1
ATOM 670 N N . GLU A 1 88 ? 11.360 -16.540 -9.514 1.00 82.25 88 GLU A N 1
ATOM 671 C CA . GLU A 1 88 ? 10.429 -15.691 -10.252 1.00 82.25 88 GLU A CA 1
ATOM 672 C C . GLU A 1 88 ? 11.145 -14.921 -11.364 1.00 82.25 88 GLU A C 1
ATOM 674 O O . GLU A 1 88 ? 12.347 -14.645 -11.291 1.00 82.25 88 GLU A O 1
ATOM 679 N N . GLU A 1 89 ? 10.406 -14.597 -12.424 1.00 85.00 89 GLU A N 1
ATOM 680 C CA . GLU A 1 89 ? 10.915 -13.897 -13.602 1.00 85.00 89 GLU A CA 1
ATOM 681 C C . GLU A 1 89 ? 10.073 -12.649 -13.875 1.00 85.00 89 GLU A C 1
ATOM 683 O O . GLU A 1 89 ? 8.921 -12.729 -14.299 1.00 85.00 89 GLU A O 1
ATOM 688 N N . TYR A 1 90 ? 10.672 -11.482 -13.651 1.00 81.94 90 TYR A N 1
ATOM 689 C CA . TYR A 1 90 ? 10.030 -10.187 -13.824 1.00 81.94 90 TYR A CA 1
ATOM 690 C C . TYR A 1 90 ? 10.360 -9.605 -15.186 1.00 81.94 90 TYR A C 1
ATOM 692 O O . TYR A 1 90 ? 11.524 -9.371 -15.518 1.00 81.94 90 TYR A O 1
ATOM 700 N N . THR A 1 91 ? 9.318 -9.343 -15.967 1.00 79.06 91 THR A N 1
ATOM 701 C CA . THR A 1 91 ? 9.437 -8.714 -17.290 1.00 79.06 91 THR A CA 1
ATOM 702 C C . THR A 1 91 ? 9.361 -7.192 -17.222 1.00 79.06 91 THR A C 1
ATOM 704 O O . THR A 1 91 ? 9.811 -6.525 -18.144 1.00 79.06 91 THR A O 1
ATOM 707 N N . ASN A 1 92 ? 8.833 -6.642 -16.126 1.00 76.50 92 ASN A N 1
ATOM 708 C CA . ASN A 1 92 ? 8.718 -5.212 -15.874 1.00 76.50 92 ASN A CA 1
ATOM 709 C C . ASN A 1 92 ? 8.978 -4.899 -14.390 1.00 76.50 92 ASN A C 1
ATOM 711 O O . ASN A 1 92 ? 8.861 -5.771 -13.527 1.00 76.50 92 ASN A O 1
ATOM 715 N N . ILE A 1 93 ? 9.356 -3.653 -14.104 1.00 79.06 93 ILE A N 1
ATOM 716 C CA . ILE A 1 93 ? 9.697 -3.214 -12.743 1.00 79.06 93 ILE A CA 1
ATOM 717 C C . ILE A 1 93 ? 8.457 -3.009 -11.863 1.00 79.06 93 ILE A C 1
ATOM 719 O O . ILE A 1 93 ? 8.562 -3.148 -10.648 1.00 79.06 93 ILE A O 1
ATOM 723 N N . PHE A 1 94 ? 7.287 -2.720 -12.443 1.00 83.00 94 PHE A N 1
ATOM 724 C CA . PHE A 1 94 ? 6.049 -2.566 -11.678 1.00 83.00 94 PHE A CA 1
ATOM 725 C C . PHE A 1 94 ? 5.676 -3.855 -10.933 1.00 83.00 94 PHE A C 1
ATOM 727 O O . PHE A 1 94 ? 5.481 -3.818 -9.719 1.00 83.00 94 PHE A O 1
ATOM 734 N N . ASP A 1 95 ? 5.664 -4.998 -11.622 1.00 84.44 95 ASP A N 1
ATOM 735 C CA . ASP A 1 95 ? 5.374 -6.299 -11.008 1.00 84.44 95 ASP A CA 1
ATOM 736 C C . ASP A 1 95 ? 6.406 -6.641 -9.926 1.00 84.44 95 ASP A C 1
ATOM 738 O O . ASP A 1 95 ? 6.038 -7.081 -8.839 1.00 84.44 95 ASP A O 1
ATOM 742 N N . ALA A 1 96 ? 7.688 -6.360 -10.181 1.00 84.12 96 ALA A N 1
ATOM 743 C CA . ALA A 1 96 ? 8.748 -6.580 -9.200 1.00 84.12 96 ALA A CA 1
ATOM 744 C C . ALA A 1 96 ? 8.577 -5.711 -7.940 1.00 84.12 96 ALA A C 1
ATOM 746 O O . ALA A 1 96 ? 8.796 -6.178 -6.825 1.00 84.12 96 ALA A O 1
ATOM 747 N N . GLN A 1 97 ? 8.167 -4.447 -8.093 1.00 85.50 97 GLN A N 1
ATOM 748 C CA . GLN A 1 97 ? 7.914 -3.545 -6.966 1.00 85.50 97 GLN A CA 1
ATOM 749 C C . GLN A 1 97 ? 6.690 -3.970 -6.149 1.00 85.50 97 GLN A C 1
ATOM 751 O O . GLN A 1 97 ? 6.725 -3.906 -4.918 1.00 85.50 97 GLN A O 1
ATOM 756 N N . VAL A 1 98 ? 5.619 -4.412 -6.813 1.00 88.75 98 VAL A N 1
ATOM 757 C CA . VAL A 1 98 ? 4.413 -4.913 -6.141 1.00 88.75 98 VAL A CA 1
ATOM 758 C C . VAL A 1 98 ? 4.715 -6.208 -5.386 1.00 88.75 98 VAL A C 1
ATOM 760 O O . VAL A 1 98 ? 4.331 -6.328 -4.222 1.00 88.75 98 VAL A O 1
ATOM 763 N N . ASP A 1 99 ? 5.452 -7.145 -5.987 1.00 89.50 99 ASP A N 1
ATOM 764 C CA . ASP A 1 99 ? 5.834 -8.388 -5.310 1.00 89.50 99 ASP A CA 1
ATOM 765 C C . ASP A 1 99 ? 6.767 -8.138 -4.116 1.00 89.50 99 ASP A C 1
ATOM 767 O O . ASP A 1 99 ? 6.551 -8.674 -3.027 1.00 89.50 99 ASP A O 1
ATOM 771 N N . ALA A 1 100 ? 7.737 -7.228 -4.255 1.00 88.25 100 ALA A N 1
ATOM 772 C CA . ALA A 1 100 ? 8.588 -6.817 -3.140 1.00 88.25 100 ALA A CA 1
ATOM 773 C C . ALA A 1 100 ? 7.768 -6.261 -1.960 1.00 88.25 100 ALA A C 1
ATOM 775 O O . ALA A 1 100 ? 8.095 -6.514 -0.795 1.00 88.25 100 ALA A O 1
ATOM 776 N N . ALA A 1 101 ? 6.683 -5.535 -2.242 1.00 89.88 101 ALA A N 1
ATOM 777 C CA . ALA A 1 101 ? 5.783 -5.017 -1.220 1.00 89.88 101 ALA A CA 1
ATOM 778 C C . ALA A 1 101 ? 5.005 -6.145 -0.519 1.00 89.88 101 ALA A C 1
ATOM 780 O O . ALA A 1 101 ? 4.930 -6.163 0.713 1.00 89.88 101 ALA A O 1
ATOM 781 N N . TYR A 1 102 ? 4.491 -7.124 -1.270 1.00 92.19 102 TYR A N 1
ATOM 782 C CA . TYR A 1 102 ? 3.845 -8.311 -0.699 1.00 92.19 102 TYR A CA 1
ATOM 783 C C . TYR A 1 102 ? 4.815 -9.164 0.125 1.00 92.19 102 TYR A C 1
ATOM 785 O O . TYR A 1 102 ? 4.487 -9.548 1.247 1.00 92.19 102 TYR A O 1
ATOM 793 N N . SER A 1 103 ? 6.038 -9.371 -0.359 1.00 91.12 103 SER A N 1
ATOM 794 C CA . SER A 1 103 ? 7.114 -10.048 0.372 1.00 91.12 103 SER A CA 1
ATOM 795 C C . SER A 1 103 ? 7.463 -9.344 1.693 1.00 91.12 103 SER A C 1
ATOM 797 O O . SER A 1 103 ? 7.782 -9.987 2.697 1.00 91.12 103 SER A O 1
ATOM 799 N N . ALA A 1 104 ? 7.405 -8.008 1.734 1.00 89.94 104 ALA A N 1
ATOM 800 C CA . ALA A 1 104 ? 7.597 -7.248 2.967 1.00 89.94 104 ALA A CA 1
ATOM 801 C C . ALA A 1 104 ? 6.421 -7.420 3.946 1.00 89.94 104 ALA A C 1
ATOM 803 O O . ALA A 1 104 ? 6.654 -7.583 5.146 1.00 89.94 104 ALA A O 1
ATOM 804 N N . LEU A 1 105 ? 5.179 -7.438 3.447 1.00 92.56 105 LEU A N 1
ATOM 805 C CA . LEU A 1 105 ? 3.993 -7.740 4.257 1.00 92.56 105 LEU A CA 1
ATOM 806 C C . LEU A 1 105 ? 4.031 -9.166 4.814 1.00 92.56 105 LEU A C 1
ATOM 808 O O . LEU A 1 105 ? 3.681 -9.368 5.974 1.00 92.56 105 LEU A O 1
ATOM 812 N N . GLU A 1 106 ? 4.506 -10.141 4.037 1.00 93.44 106 GLU A N 1
ATOM 813 C CA . GLU A 1 106 ? 4.699 -11.517 4.500 1.00 93.44 106 GLU A CA 1
ATOM 814 C C . GLU A 1 106 ? 5.669 -11.580 5.682 1.00 93.44 106 GLU A C 1
ATOM 816 O O . GLU A 1 106 ? 5.347 -12.138 6.731 1.00 93.44 106 GLU A O 1
ATOM 821 N N . LYS A 1 107 ? 6.830 -10.926 5.561 1.00 92.81 107 LYS A N 1
ATOM 822 C CA . LYS A 1 107 ? 7.826 -10.848 6.644 1.00 92.81 107 LYS A CA 1
ATOM 823 C C . LYS A 1 107 ? 7.306 -10.132 7.892 1.00 92.81 107 LYS A C 1
ATOM 825 O O . LYS A 1 107 ? 7.830 -10.365 8.980 1.00 92.81 107 LYS A O 1
ATOM 830 N N . ALA A 1 108 ? 6.311 -9.261 7.740 1.00 92.31 108 ALA A N 1
ATOM 831 C CA . ALA A 1 108 ? 5.644 -8.558 8.830 1.00 92.31 108 ALA A CA 1
ATOM 832 C C . ALA A 1 108 ? 4.411 -9.301 9.387 1.00 92.31 108 ALA A C 1
ATOM 834 O O . ALA A 1 108 ? 3.729 -8.744 10.245 1.00 92.31 108 ALA A O 1
ATOM 835 N N . ASP A 1 109 ? 4.131 -10.528 8.925 1.00 95.50 109 ASP A N 1
ATOM 836 C CA . ASP A 1 109 ? 2.953 -11.331 9.299 1.00 95.50 109 ASP A CA 1
ATOM 837 C C . ASP A 1 109 ? 1.616 -10.625 8.981 1.00 95.50 109 ASP A C 1
ATOM 839 O O . ASP A 1 109 ? 0.653 -10.654 9.746 1.00 95.50 109 ASP A O 1
ATOM 843 N N . ALA A 1 110 ? 1.570 -9.934 7.835 1.00 94.44 110 ALA A N 1
ATOM 844 C CA . ALA A 1 110 ? 0.476 -9.052 7.423 1.00 94.44 110 ALA A CA 1
ATOM 845 C C . ALA A 1 110 ? -0.084 -9.381 6.024 1.00 94.44 110 ALA A C 1
ATOM 847 O O . ALA A 1 110 ? -0.580 -8.498 5.324 1.00 94.44 110 ALA A O 1
ATOM 848 N N . LEU A 1 111 ? -0.050 -10.653 5.608 1.00 91.75 111 LEU A N 1
ATOM 849 C CA . LEU A 1 111 ? -0.543 -11.114 4.295 1.00 91.75 111 LEU A CA 1
ATOM 850 C C . LEU A 1 111 ? -2.031 -10.822 4.026 1.00 91.75 111 LEU A C 1
ATOM 852 O O . LEU A 1 111 ? -2.492 -10.901 2.892 1.00 91.75 111 LEU A O 1
ATOM 856 N N . ASN A 1 112 ? -2.804 -10.501 5.062 1.00 93.50 112 ASN A N 1
ATOM 857 C CA . ASN A 1 112 ? -4.210 -10.124 4.945 1.00 93.50 112 ASN A CA 1
ATOM 858 C C . ASN A 1 112 ? -4.423 -8.643 4.570 1.00 93.50 112 ASN A C 1
ATOM 860 O O . ASN A 1 112 ? -5.571 -8.195 4.529 1.00 93.50 112 ASN A O 1
ATOM 864 N N . VAL A 1 113 ? -3.349 -7.876 4.367 1.00 92.25 113 VAL A N 1
ATOM 865 C CA . VAL A 1 113 ? -3.396 -6.475 3.937 1.00 92.25 113 VAL A CA 1
ATOM 866 C C . VAL A 1 113 ? -3.348 -6.411 2.410 1.00 92.25 113 VAL A C 1
ATOM 868 O O . VAL A 1 113 ? -2.428 -6.921 1.779 1.00 92.25 113 VAL A O 1
ATOM 871 N N . GLU A 1 114 ? -4.350 -5.767 1.815 1.00 90.94 114 GLU A N 1
ATOM 872 C CA . GLU A 1 114 ? -4.386 -5.480 0.380 1.00 90.94 114 GLU A CA 1
ATOM 873 C C . GLU A 1 114 ? -3.538 -4.243 0.058 1.00 90.94 114 GLU A C 1
ATOM 875 O O . GLU A 1 114 ? -3.566 -3.253 0.796 1.00 90.94 114 GLU A O 1
ATOM 880 N N . ILE A 1 115 ? -2.805 -4.289 -1.056 1.00 90.12 115 ILE A N 1
ATOM 881 C CA . ILE A 1 115 ? -2.020 -3.162 -1.559 1.00 90.12 115 ILE A CA 1
ATOM 882 C C . ILE A 1 115 ? -2.831 -2.423 -2.621 1.00 90.12 115 ILE A C 1
ATOM 884 O O . ILE A 1 115 ? -3.307 -3.020 -3.584 1.00 90.12 115 ILE A O 1
ATOM 888 N N . LEU A 1 116 ? -2.936 -1.103 -2.467 1.00 90.44 116 LEU A N 1
ATOM 889 C CA . LEU A 1 116 ? -3.467 -0.205 -3.486 1.00 90.44 116 LEU A CA 1
ATOM 890 C C . LEU A 1 116 ? -2.323 0.634 -4.057 1.00 90.44 116 LEU A C 1
ATOM 892 O O . LEU A 1 116 ? -1.665 1.362 -3.319 1.00 90.44 116 LEU A O 1
ATOM 896 N N . VAL A 1 117 ? -2.119 0.565 -5.371 1.00 89.38 117 VAL A N 1
ATOM 897 C CA . VAL A 1 117 ? -1.230 1.498 -6.074 1.00 89.38 117 VAL A CA 1
ATOM 898 C C . VAL A 1 117 ? -1.982 2.813 -6.257 1.00 89.38 117 VAL A C 1
ATOM 900 O O . VAL A 1 117 ? -2.917 2.886 -7.054 1.00 89.38 117 VAL A O 1
ATOM 903 N N . THR A 1 118 ? -1.609 3.832 -5.484 1.00 87.12 118 THR A N 1
ATOM 904 C CA . THR A 1 118 ? -2.242 5.160 -5.523 1.00 87.12 118 THR A CA 1
ATOM 905 C C . THR A 1 118 ? -1.662 6.051 -6.612 1.00 87.12 118 THR A C 1
ATOM 907 O O . THR A 1 118 ? -2.398 6.839 -7.199 1.00 87.12 118 THR A O 1
ATOM 910 N N . GLU A 1 119 ? -0.373 5.896 -6.917 1.00 84.31 119 GLU A N 1
ATOM 911 C CA . GLU A 1 119 ? 0.329 6.691 -7.920 1.00 84.31 119 GLU A CA 1
ATOM 912 C C . GLU A 1 119 ? 1.257 5.814 -8.759 1.00 84.31 119 GLU A C 1
ATOM 914 O O . GLU A 1 119 ? 1.990 4.966 -8.253 1.00 84.31 119 GLU A O 1
ATOM 919 N N . THR A 1 120 ? 1.209 6.012 -10.072 1.00 81.19 120 THR A N 1
ATOM 920 C CA . THR A 1 120 ? 2.127 5.409 -11.036 1.00 81.19 120 THR A CA 1
ATOM 921 C C . THR A 1 120 ? 2.081 6.222 -12.324 1.00 81.19 120 THR A C 1
ATOM 923 O O . THR A 1 120 ? 1.026 6.724 -12.721 1.00 81.19 120 THR A O 1
ATOM 926 N N . GLY A 1 121 ? 3.216 6.391 -12.988 1.00 76.31 121 GLY A N 1
ATOM 927 C CA . GLY A 1 121 ? 3.270 7.170 -14.214 1.00 76.31 121 GLY A CA 1
ATOM 928 C C . GLY A 1 121 ? 4.686 7.427 -14.683 1.00 76.31 121 GLY A C 1
ATOM 929 O O . GLY A 1 121 ? 5.656 6.914 -14.128 1.00 76.31 121 GLY A O 1
ATOM 930 N N . TRP A 1 122 ? 4.794 8.249 -15.722 1.00 75.31 122 TRP A N 1
ATOM 931 C CA . TRP A 1 122 ? 6.074 8.625 -16.297 1.00 75.31 122 TRP A CA 1
ATOM 932 C C . TRP A 1 122 ? 6.100 10.096 -16.707 1.00 75.31 122 TRP A C 1
ATOM 934 O O . TRP A 1 122 ? 5.114 10.595 -17.259 1.00 75.31 122 TRP A O 1
ATOM 944 N N . PRO A 1 123 ? 7.221 10.803 -16.492 1.00 69.38 123 PRO A N 1
ATOM 945 C CA . PRO A 1 123 ? 7.341 12.201 -16.878 1.00 69.38 123 PRO A CA 1
ATOM 946 C C . PRO A 1 123 ? 7.327 12.372 -18.404 1.00 69.38 123 PRO A C 1
ATOM 948 O O . PRO A 1 123 ? 8.153 11.813 -19.125 1.00 69.38 123 PRO A O 1
ATOM 951 N N . SER A 1 124 ? 6.412 13.203 -18.908 1.00 63.97 124 SER A N 1
ATOM 952 C CA . SER A 1 124 ? 6.298 13.522 -20.340 1.00 63.97 124 SER A CA 1
ATOM 953 C C . SER A 1 124 ? 7.264 14.616 -20.816 1.00 63.97 124 SER A C 1
ATOM 955 O O . SER A 1 124 ? 7.426 14.818 -22.022 1.00 63.97 124 SER A O 1
ATOM 957 N N . CYS A 1 125 ? 7.882 15.356 -19.891 1.00 58.47 125 CYS A N 1
ATOM 958 C CA . CYS A 1 125 ? 8.826 16.434 -20.176 1.00 58.47 125 CYS A CA 1
ATOM 959 C C . CYS A 1 125 ? 9.716 16.751 -18.960 1.00 58.47 125 CYS A C 1
ATOM 961 O O . CYS A 1 125 ? 9.241 16.704 -17.830 1.00 58.47 125 CYS A O 1
ATOM 963 N N . GLU A 1 126 ? 10.963 17.147 -19.243 1.00 56.66 126 GLU A N 1
ATOM 964 C CA . GLU A 1 126 ? 12.015 17.595 -18.308 1.00 56.66 126 GLU A CA 1
ATOM 965 C C . GLU A 1 126 ? 12.542 16.547 -17.296 1.00 56.66 126 GLU A C 1
ATOM 967 O O . GLU A 1 126 ? 11.865 15.599 -16.914 1.00 56.66 126 GLU A O 1
ATOM 972 N N . GLY A 1 127 ? 13.803 16.716 -16.868 1.00 56.12 127 GLY A N 1
ATOM 973 C CA . GLY A 1 127 ? 14.401 16.014 -15.717 1.00 56.12 127 GLY A CA 1
ATOM 974 C C . GLY A 1 127 ? 15.459 14.940 -16.016 1.00 56.12 127 GLY A C 1
ATOM 975 O O . GLY A 1 127 ? 16.434 14.846 -15.274 1.00 56.12 127 GLY A O 1
ATOM 976 N N . THR A 1 128 ? 15.343 14.160 -17.097 1.00 57.41 128 THR A N 1
ATOM 977 C CA . THR A 1 128 ? 16.334 13.124 -17.479 1.00 57.41 128 THR A CA 1
ATOM 978 C C . THR A 1 128 ? 16.408 12.938 -19.000 1.00 57.41 128 THR A C 1
ATOM 980 O O . THR A 1 128 ? 15.515 13.366 -19.728 1.00 57.41 128 THR A O 1
ATOM 983 N N . ALA A 1 129 ? 17.455 12.272 -19.508 1.00 58.22 129 ALA A N 1
ATOM 984 C CA . ALA A 1 129 ? 17.622 12.003 -20.945 1.00 58.22 129 ALA A CA 1
ATOM 985 C C . ALA A 1 129 ? 16.500 11.133 -21.562 1.00 58.22 129 ALA A C 1
ATOM 987 O O . ALA A 1 129 ? 16.364 11.098 -22.783 1.00 58.22 129 ALA A O 1
ATOM 988 N N . ILE A 1 130 ? 15.703 10.450 -20.731 1.00 59.28 130 ILE A N 1
ATOM 989 C CA . ILE A 1 130 ? 14.621 9.538 -21.139 1.00 59.28 130 ILE A CA 1
ATOM 990 C C . ILE A 1 130 ? 13.213 10.134 -20.947 1.00 59.28 130 ILE A C 1
ATOM 992 O O . ILE A 1 130 ? 12.238 9.574 -21.449 1.00 59.28 130 ILE A O 1
ATOM 996 N N . ALA A 1 131 ? 13.096 11.285 -20.276 1.00 59.91 131 ALA A N 1
ATOM 997 C CA . ALA A 1 131 ? 11.844 12.017 -20.083 1.00 59.91 131 ALA A CA 1
ATOM 998 C C . ALA A 1 131 ? 11.512 12.854 -21.332 1.00 59.91 131 ALA A C 1
ATOM 1000 O O . ALA A 1 131 ? 11.781 14.056 -21.399 1.00 59.91 131 ALA A O 1
ATOM 1001 N N . THR A 1 132 ? 10.973 12.206 -22.368 1.00 56.09 132 THR A N 1
ATOM 1002 C CA . THR A 1 132 ? 10.641 12.862 -23.641 1.00 56.09 132 THR A CA 1
ATOM 1003 C C . THR A 1 132 ? 9.252 12.478 -24.136 1.00 56.09 132 THR A C 1
ATOM 1005 O O . THR A 1 132 ? 8.843 11.327 -24.044 1.00 56.09 132 THR A O 1
ATOM 1008 N N . VAL A 1 133 ? 8.566 13.423 -24.783 1.00 55.97 133 VAL A N 1
ATOM 1009 C CA . VAL A 1 133 ? 7.305 13.178 -25.512 1.00 55.97 133 VAL A CA 1
ATOM 1010 C C . VAL A 1 133 ? 7.466 12.170 -26.662 1.00 55.97 133 VAL A C 1
ATOM 1012 O O . VAL A 1 133 ? 6.489 11.568 -27.094 1.00 55.97 133 VAL A O 1
ATOM 1015 N N . ALA A 1 134 ? 8.693 12.007 -27.175 1.00 52.62 134 ALA A N 1
ATOM 1016 C CA . ALA A 1 134 ? 9.036 11.100 -28.272 1.00 52.62 134 ALA A CA 1
ATOM 1017 C C . ALA A 1 134 ? 9.278 9.650 -27.817 1.00 52.62 134 ALA A C 1
ATOM 1019 O O . ALA A 1 134 ? 9.229 8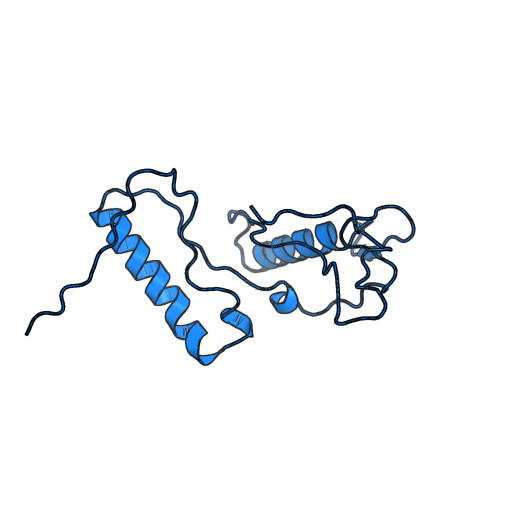.743 -28.646 1.00 52.62 134 ALA A O 1
ATOM 1020 N N . ASN A 1 135 ? 9.494 9.434 -26.516 1.00 52.72 135 ASN A N 1
ATOM 1021 C CA . ASN A 1 135 ? 9.481 8.129 -25.870 1.00 52.72 135 ASN A CA 1
ATOM 1022 C C . ASN A 1 135 ? 8.273 8.076 -24.925 1.00 52.72 135 ASN A C 1
ATOM 1024 O O . ASN A 1 135 ? 8.474 8.140 -23.716 1.00 52.72 135 ASN A O 1
ATOM 1028 N N . PRO A 1 136 ? 7.023 8.065 -25.430 1.00 45.38 136 PRO A N 1
ATOM 1029 C CA . PRO A 1 136 ? 5.874 7.948 -24.552 1.00 45.38 136 PRO A CA 1
ATOM 1030 C C . PRO A 1 136 ? 5.876 6.525 -23.987 1.00 45.38 136 PRO A C 1
ATOM 1032 O O . PRO A 1 136 ? 5.658 5.585 -24.758 1.00 45.38 136 PRO A O 1
ATOM 1035 N N . PRO A 1 137 ? 6.083 6.299 -22.683 1.00 49.94 137 PRO A N 1
ATOM 1036 C CA . PRO A 1 137 ? 5.654 5.032 -22.135 1.00 49.94 137 PRO A CA 1
ATOM 1037 C C . PRO A 1 137 ? 4.133 5.023 -22.119 1.00 49.94 137 PRO A C 1
ATOM 1039 O O . PRO A 1 137 ? 3.450 6.049 -22.032 1.00 49.94 137 PRO A O 1
ATOM 1042 N N . ARG A 1 138 ? 3.595 3.823 -22.264 1.00 54.25 138 ARG A N 1
ATOM 1043 C CA . ARG A 1 138 ? 2.176 3.548 -22.477 1.00 54.25 138 ARG A CA 1
ATOM 1044 C C . ARG A 1 138 ? 1.317 3.755 -21.219 1.00 54.25 138 ARG A C 1
ATOM 1046 O O . ARG A 1 138 ? 0.376 2.996 -21.035 1.00 54.25 138 ARG A O 1
ATOM 1053 N N . TYR A 1 139 ? 1.604 4.733 -20.353 1.00 53.50 139 TYR A N 1
ATOM 1054 C CA . TYR A 1 139 ? 0.947 4.834 -19.042 1.00 53.50 139 TYR A CA 1
ATOM 1055 C C . TYR A 1 139 ? 0.688 6.279 -18.613 1.00 53.50 139 TYR A C 1
ATOM 1057 O O . TYR A 1 139 ? 1.594 7.032 -18.267 1.00 53.50 139 TYR A O 1
ATOM 1065 N N . ILE A 1 140 ? -0.598 6.633 -18.609 1.00 52.38 140 ILE A N 1
ATOM 1066 C CA . ILE A 1 140 ? -1.175 7.749 -17.860 1.00 52.38 140 ILE A CA 1
ATOM 1067 C C . ILE A 1 140 ? -2.318 7.143 -17.058 1.00 52.38 140 ILE A C 1
ATOM 1069 O O . ILE A 1 140 ? -3.233 6.602 -17.672 1.00 52.38 140 ILE A O 1
ATOM 1073 N N . LEU A 1 141 ? -2.311 7.296 -15.736 1.00 39.94 141 LEU A N 1
ATOM 1074 C CA . LEU A 1 141 ? -3.543 7.370 -14.954 1.00 39.94 141 LEU A CA 1
ATOM 1075 C C . LEU A 1 141 ? -3.365 8.417 -13.851 1.00 39.94 141 LEU A C 1
ATOM 1077 O O . LEU A 1 141 ? -3.225 8.093 -12.679 1.00 39.94 141 LEU A O 1
ATOM 1081 N N . TRP A 1 142 ? -3.400 9.689 -14.245 1.00 36.03 142 TRP A N 1
ATOM 1082 C CA . TRP A 1 142 ? -3.934 10.708 -13.347 1.00 36.03 142 TRP A CA 1
ATOM 1083 C C . TRP A 1 142 ? -5.445 10.725 -13.579 1.00 36.03 142 TRP A C 1
ATOM 1085 O O . TRP A 1 142 ? -5.886 11.009 -14.695 1.00 36.03 142 TRP A O 1
ATOM 1095 N N . ASN A 1 143 ? -6.210 10.315 -12.567 1.00 36.44 143 ASN A N 1
ATOM 1096 C CA . ASN A 1 143 ? -7.671 10.425 -12.559 1.00 36.44 143 ASN A CA 1
ATOM 1097 C C . ASN A 1 143 ? -8.113 11.885 -12.420 1.00 36.44 143 ASN A C 1
ATOM 1099 O O . ASN A 1 143 ? -7.531 12.583 -11.560 1.00 36.44 143 ASN A O 1
#

Secondary structure (DSSP, 8-state):
------------S----EE--SSHHHH-HHHHHHHHHHHHHHHHHHHHHT----EE----GGGG------TT--TT--SS--EEETTEEESSHHHHHHHHHHHHHHHTT-TTPPP-----B--SSSSSTT--TTS--S-B---

Sequence (143 aa):
MGQKKCFMVYTSHQLRCIDVGDENILANTALNQYVLPAMIGLREAQKTANLSVPVSTVMHSAFLSYSDFPLDHDLLDTGKVTVKDLGEEYTNIFDAQVDAAYSALEKADALNVEILVTETGWPSCEGTAIATVANPPRYILWN

pLDDT: mean 74.3, std 17.58, range [33.22, 95.81]

Radius of gyration: 19.3 Å; chains: 1; bounding box: 41×49×52 Å

InterPro domains:
  IPR000490 Glycoside hydrolase family 17 [PF00332] (64-137)
  IPR017853 Glycoside hydrolase superfamily [SSF51445] (15-140)
  IPR044965 Glycoside hydrolase family 17, plant [PTHR32227] (63-139)

Organism: Populus euphratica (NCBI:txid75702)